Protein AF-Q09QP3-F1 (afdb_monomer_lite)

Radius of gyration: 13.79 Å; chains: 1; bounding box: 26×36×30 Å

Foldseek 3Di:
DDDDPPDDDDDADDDDPDDDDPQVVDVVSVPCPVVDDDDDDDPVDPVVVVVCCCRVVVVDPPD

InterPro domains:
  IPR001662 Elongation factor 1B gamma, C-terminal [PS50040] (1-63)
  IPR036433 Elongation factor EF1B gamma, C-terminal domain superfamily [G3DSA:3.30.70.1010] (1-63)
  IPR036433 Elongation factor EF1B gamma, C-terminal domain superfamily [SSF89942] (1-62)

Sequence (63 aa):
LFGEDNNSTISGIWVWRGHELAFTLSEDWQIDYESYSWKKLDPSSPETKKLVNEYLSWSGDFG

pLDDT: mean 90.37, std 5.26, range [62.88, 96.62]

Organism: Argiope aurantia (NCBI:txid156844)

Secondary structure (DSSP, 8-state):
-EEETTEEE-------SSSS-GGGG-G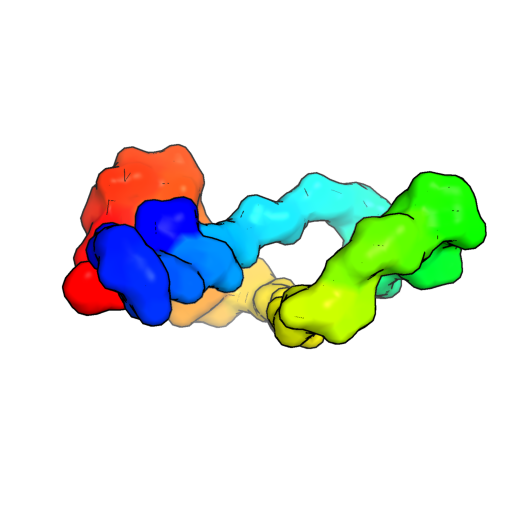GG-SSGGGS------TTSHHHHHHHHHHHHT-----

Structure (mmCIF, N/CA/C/O backbone):
data_AF-Q09QP3-F1
#
_entry.id   AF-Q09QP3-F1
#
loop_
_atom_site.group_PDB
_atom_site.id
_atom_site.type_symbol
_atom_site.label_atom_id
_atom_site.label_alt_id
_atom_site.label_comp_id
_atom_site.label_asym_id
_atom_site.label_entity_id
_atom_site.label_seq_id
_atom_site.pdbx_PDB_ins_code
_atom_site.Cartn_x
_atom_site.Cartn_y
_atom_site.Cartn_z
_atom_site.occupancy
_atom_site.B_iso_or_equiv
_atom_site.auth_seq_id
_atom_site.auth_comp_id
_atom_site.auth_asym_id
_atom_site.auth_atom_id
_atom_site.pdbx_PDB_model_num
ATOM 1 N N . LEU A 1 1 ? -4.465 11.824 -2.682 1.00 81.12 1 LEU A N 1
ATOM 2 C CA . LEU A 1 1 ? -3.595 13.012 -2.799 1.00 81.12 1 LEU A CA 1
ATOM 3 C C . LEU A 1 1 ? -4.082 13.991 -1.754 1.00 81.12 1 LEU A C 1
ATOM 5 O O . LEU A 1 1 ? -5.273 14.271 -1.737 1.00 81.12 1 LEU A O 1
ATOM 9 N N . PHE A 1 2 ? -3.195 14.415 -0.871 1.00 86.81 2 PHE A N 1
ATOM 10 C CA . PHE A 1 2 ? -3.485 15.272 0.273 1.00 86.81 2 PHE A CA 1
ATOM 11 C C . PHE A 1 2 ? -2.607 16.522 0.197 1.00 86.81 2 PHE A C 1
ATOM 13 O O . PHE A 1 2 ? -1.546 16.473 -0.428 1.00 86.81 2 PHE A O 1
ATOM 20 N N . GLY A 1 3 ? -3.022 17.610 0.844 1.00 87.44 3 GLY A N 1
ATOM 21 C CA . GLY A 1 3 ? -2.269 18.865 0.894 1.00 87.44 3 GLY A CA 1
ATOM 22 C C . GLY A 1 3 ? -2.648 19.870 -0.196 1.00 87.44 3 GLY A C 1
ATOM 23 O O . GLY A 1 3 ? -3.744 19.823 -0.756 1.00 87.44 3 GLY A O 1
ATOM 24 N N . GLU A 1 4 ? -1.734 20.796 -0.466 1.00 87.81 4 GLU A N 1
ATOM 25 C CA . GLU A 1 4 ? -1.934 21.968 -1.325 1.00 87.81 4 GLU A CA 1
ATOM 26 C C . GLU A 1 4 ? -0.813 22.106 -2.368 1.00 87.81 4 GLU A C 1
ATOM 28 O O . GLU A 1 4 ? 0.108 21.285 -2.431 1.00 87.81 4 GLU A O 1
ATOM 33 N N . ASP A 1 5 ? -0.899 23.123 -3.226 1.00 88.62 5 ASP A N 1
ATOM 34 C CA . ASP A 1 5 ? 0.104 23.352 -4.269 1.00 88.62 5 ASP A CA 1
ATOM 35 C C . ASP A 1 5 ? 1.511 23.538 -3.668 1.00 88.62 5 ASP A C 1
ATOM 37 O O . ASP A 1 5 ? 1.691 24.247 -2.680 1.00 88.62 5 ASP A O 1
ATOM 41 N N . ASN A 1 6 ? 2.516 22.886 -4.258 1.00 85.06 6 ASN A N 1
ATOM 42 C CA . ASN A 1 6 ? 3.901 22.792 -3.758 1.00 85.06 6 ASN A CA 1
ATOM 43 C C . ASN A 1 6 ? 4.093 22.123 -2.377 1.00 85.06 6 ASN A C 1
ATOM 45 O O . ASN A 1 6 ? 5.222 22.063 -1.889 1.00 85.06 6 ASN A O 1
ATOM 49 N N . ASN A 1 7 ? 3.040 21.574 -1.764 1.00 87.81 7 ASN A N 1
ATOM 50 C CA . ASN A 1 7 ? 3.111 20.823 -0.509 1.00 87.81 7 ASN A CA 1
ATOM 51 C C . ASN A 1 7 ? 2.045 19.717 -0.476 1.00 87.81 7 ASN A C 1
ATOM 53 O O . ASN A 1 7 ? 1.115 19.730 0.335 1.00 87.81 7 ASN A O 1
ATOM 57 N N . SER A 1 8 ? 2.160 18.770 -1.411 1.00 88.44 8 SER A N 1
ATOM 58 C CA . SER A 1 8 ? 1.223 17.654 -1.534 1.00 88.44 8 SER A CA 1
ATOM 59 C C . SER A 1 8 ? 1.878 16.320 -1.190 1.00 88.44 8 SER A C 1
ATOM 61 O O . SER A 1 8 ? 3.057 16.093 -1.457 1.00 88.44 8 SER A O 1
ATOM 63 N N . THR A 1 9 ? 1.097 15.429 -0.583 1.00 88.62 9 THR A N 1
ATOM 64 C CA . THR A 1 9 ? 1.517 14.073 -0.219 1.00 88.62 9 THR A CA 1
ATOM 65 C C . THR A 1 9 ? 0.591 13.045 -0.856 1.00 88.62 9 THR A C 1
ATOM 67 O O . THR A 1 9 ? -0.633 13.209 -0.912 1.00 88.62 9 THR A O 1
ATOM 70 N N . ILE A 1 10 ? 1.171 11.942 -1.325 1.00 90.38 10 ILE A N 1
ATOM 71 C CA . ILE A 1 10 ? 0.429 10.792 -1.835 1.00 90.38 10 ILE A CA 1
ATOM 72 C C . ILE A 1 10 ? 0.529 9.660 -0.818 1.00 90.38 10 ILE A C 1
ATOM 74 O O . ILE A 1 10 ? 1.611 9.171 -0.511 1.00 90.38 10 ILE A O 1
ATOM 78 N N . SER A 1 11 ? -0.624 9.216 -0.333 1.00 92.56 11 SER A N 1
ATOM 79 C CA . SER A 1 11 ? -0.780 7.987 0.438 1.00 92.56 11 SER A CA 1
ATOM 80 C C . SER A 1 11 ? -2.035 7.252 -0.030 1.00 92.56 11 SER A C 1
ATOM 82 O O . SER A 1 11 ? -2.955 7.854 -0.595 1.00 92.56 11 SER A O 1
ATOM 84 N N . GLY A 1 12 ? -2.062 5.936 0.168 1.00 92.69 12 GLY A N 1
ATOM 85 C CA . GLY A 1 12 ? -3.186 5.104 -0.241 1.00 92.69 12 GLY A CA 1
ATOM 86 C C . GLY A 1 12 ? -3.023 3.644 0.158 1.00 92.69 12 GLY A C 1
ATOM 87 O O . GLY A 1 12 ? -1.953 3.212 0.591 1.00 92.69 12 GLY A O 1
ATOM 88 N N . ILE A 1 13 ? -4.106 2.886 -0.007 1.00 93.94 13 ILE A N 1
ATOM 89 C CA . ILE A 1 13 ? -4.144 1.438 0.197 1.00 93.94 13 ILE A CA 1
ATO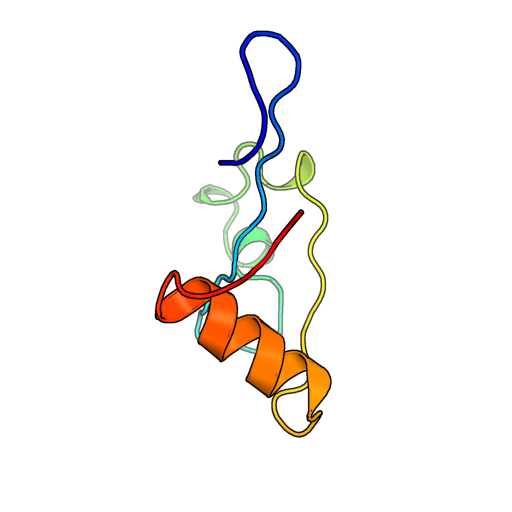M 90 C C . ILE A 1 13 ? -4.110 0.746 -1.159 1.00 93.94 13 ILE A C 1
ATOM 92 O O . ILE A 1 13 ? -4.880 1.077 -2.058 1.00 93.94 13 ILE A O 1
ATOM 96 N N . TRP A 1 14 ? -3.245 -0.255 -1.268 1.00 93.06 14 TRP A N 1
ATOM 97 C CA . TRP A 1 14 ? -3.122 -1.104 -2.442 1.00 93.06 14 TRP A CA 1
ATOM 98 C C . TRP A 1 14 ? -3.413 -2.554 -2.061 1.00 93.06 14 TRP A C 1
ATOM 100 O O . TRP A 1 14 ? -3.046 -3.002 -0.974 1.00 93.06 14 TRP A O 1
ATOM 110 N N . VAL A 1 15 ? -4.085 -3.286 -2.951 1.00 93.38 15 VAL A N 1
ATOM 111 C CA . VAL A 1 15 ? -4.480 -4.682 -2.727 1.00 93.38 15 VAL A CA 1
ATOM 112 C C . VAL A 1 15 ? -4.109 -5.510 -3.950 1.00 93.38 15 VAL A C 1
ATOM 114 O O . VAL A 1 15 ? -4.507 -5.194 -5.068 1.00 93.38 15 VAL A O 1
ATOM 117 N N . TRP A 1 16 ? -3.376 -6.597 -3.733 1.00 93.19 16 TRP A N 1
ATOM 118 C CA . TRP A 1 16 ? -3.022 -7.576 -4.760 1.00 93.19 16 TRP A CA 1
ATOM 119 C C . TRP A 1 16 ? -3.011 -8.989 -4.170 1.00 93.19 16 TRP A C 1
ATOM 121 O O . TRP A 1 16 ? -3.086 -9.186 -2.956 1.00 93.19 16 TRP A O 1
ATOM 131 N N . ARG A 1 17 ? -2.938 -10.001 -5.038 1.00 93.25 17 ARG A N 1
ATOM 132 C CA . ARG A 1 17 ? -2.836 -11.405 -4.626 1.00 93.25 17 ARG A CA 1
ATOM 133 C C . ARG A 1 17 ? -1.375 -11.752 -4.334 1.00 93.25 17 ARG A C 1
ATOM 135 O O . ARG A 1 17 ? -0.531 -11.574 -5.203 1.00 93.25 17 ARG A O 1
ATOM 142 N N . GLY A 1 18 ? -1.098 -12.321 -3.162 1.00 91.81 18 GLY A N 1
ATOM 143 C CA . GLY A 1 18 ? 0.243 -12.775 -2.775 1.00 91.81 18 GLY A CA 1
ATOM 144 C C . GLY A 1 18 ? 0.692 -12.197 -1.435 1.00 91.81 18 GLY A C 1
ATOM 145 O O . GLY A 1 18 ? -0.029 -11.420 -0.816 1.00 91.81 18 GLY A O 1
ATOM 146 N N . HIS A 1 19 ? 1.863 -12.628 -0.963 1.00 90.19 19 HIS A N 1
ATOM 147 C CA . HIS A 1 19 ? 2.433 -12.157 0.307 1.00 90.19 19 HIS A CA 1
ATOM 148 C C . HIS A 1 19 ? 3.532 -11.112 0.121 1.00 90.19 19 HIS A C 1
ATOM 150 O O . HIS A 1 19 ? 3.702 -10.287 1.022 1.00 90.19 19 HIS A O 1
ATOM 156 N N . GLU A 1 20 ? 4.223 -11.163 -1.016 1.00 90.69 20 GLU A N 1
ATOM 157 C CA . GLU A 1 20 ? 5.302 -10.255 -1.390 1.00 90.69 20 GLU A CA 1
ATOM 158 C C . GLU A 1 20 ? 4.762 -8.993 -2.065 1.00 90.69 20 GLU A C 1
ATOM 160 O O . GLU A 1 20 ? 3.612 -8.942 -2.518 1.00 90.69 20 GLU A O 1
ATOM 165 N N . LEU A 1 21 ? 5.601 -7.961 -2.119 1.00 91.62 21 LEU A N 1
ATOM 166 C CA . LEU A 1 21 ? 5.302 -6.724 -2.828 1.00 91.62 21 LEU A CA 1
ATOM 167 C C . LEU A 1 21 ? 5.163 -7.011 -4.329 1.00 91.62 21 LEU A C 1
ATOM 169 O O . LEU A 1 21 ? 6.079 -7.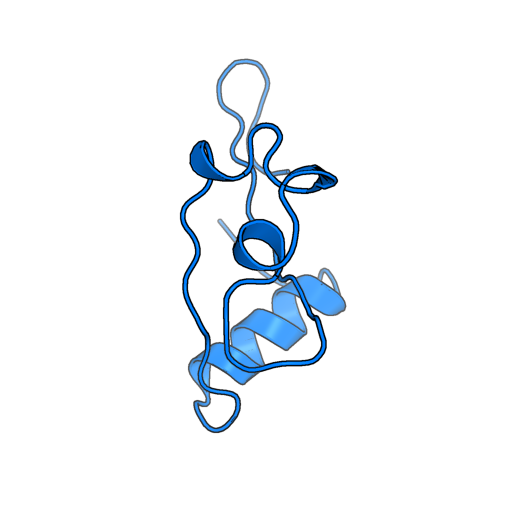549 -4.936 1.00 91.62 21 LEU A O 1
ATOM 173 N N . ALA A 1 22 ? 4.031 -6.646 -4.938 1.00 91.81 22 ALA A N 1
ATOM 174 C CA . ALA A 1 22 ? 3.756 -7.000 -6.333 1.00 91.81 22 ALA A CA 1
ATOM 175 C C . ALA A 1 22 ? 4.842 -6.509 -7.306 1.00 91.81 22 ALA A C 1
ATOM 177 O O . ALA A 1 22 ? 5.196 -7.228 -8.234 1.00 91.81 22 ALA A O 1
ATOM 178 N N . PHE A 1 23 ? 5.408 -5.324 -7.065 1.00 91.62 23 PHE A N 1
ATOM 179 C CA . PHE A 1 23 ? 6.412 -4.710 -7.938 1.00 91.62 23 PHE A CA 1
ATOM 180 C C . PHE A 1 23 ? 7.723 -5.501 -8.014 1.00 91.62 23 PHE A C 1
ATOM 182 O O . PHE A 1 23 ? 8.419 -5.422 -9.016 1.00 91.62 23 PHE A O 1
ATOM 189 N N . THR A 1 24 ? 8.048 -6.330 -7.017 1.00 88.62 24 THR A N 1
ATOM 190 C CA . THR A 1 24 ? 9.248 -7.183 -7.073 1.00 88.62 24 THR A CA 1
ATOM 191 C C . THR A 1 24 ? 9.018 -8.487 -7.842 1.00 88.62 24 THR A C 1
ATOM 193 O O . THR A 1 24 ? 9.968 -9.226 -8.086 1.00 88.62 24 THR A O 1
ATOM 196 N N . LEU A 1 25 ? 7.774 -8.782 -8.242 1.00 89.75 25 LEU A N 1
ATOM 197 C CA . LEU A 1 25 ? 7.410 -10.013 -8.952 1.00 89.75 25 LEU A CA 1
ATOM 198 C C . LEU A 1 25 ? 7.611 -9.927 -10.472 1.00 89.75 25 LEU A C 1
ATOM 200 O O . LEU A 1 25 ? 7.626 -10.964 -11.132 1.00 89.75 25 LEU A O 1
ATOM 204 N N . SER A 1 26 ? 7.732 -8.720 -11.030 1.00 89.81 26 SER A N 1
ATOM 205 C CA . SER A 1 26 ? 7.966 -8.485 -12.457 1.00 89.81 26 SER A CA 1
ATOM 206 C C . SER A 1 26 ? 8.779 -7.211 -12.655 1.00 89.81 26 SER A C 1
ATOM 208 O O . SER A 1 26 ? 8.445 -6.179 -12.077 1.00 89.81 26 SER A O 1
ATOM 210 N N . GLU A 1 27 ? 9.816 -7.261 -13.491 1.00 89.12 27 GLU A N 1
ATOM 211 C CA . GLU A 1 27 ? 10.629 -6.086 -13.843 1.00 89.12 27 GLU A CA 1
ATOM 212 C C . GLU A 1 27 ? 9.790 -4.993 -14.522 1.00 89.12 27 GLU A C 1
ATOM 214 O O . GLU A 1 27 ? 9.994 -3.808 -14.267 1.00 89.12 27 GLU A O 1
ATOM 219 N N . ASP A 1 28 ? 8.760 -5.387 -15.279 1.00 92.31 28 ASP A N 1
ATOM 220 C CA . ASP A 1 28 ? 7.852 -4.465 -15.973 1.00 92.31 28 ASP A CA 1
ATOM 221 C C . ASP A 1 28 ? 7.064 -3.547 -15.020 1.00 92.31 28 ASP A C 1
ATOM 223 O O . ASP A 1 28 ? 6.505 -2.537 -15.446 1.00 92.31 28 ASP A O 1
ATOM 227 N N . TRP A 1 29 ? 6.972 -3.894 -13.732 1.00 89.06 29 TRP A N 1
ATOM 228 C CA . TRP A 1 29 ? 6.202 -3.146 -12.731 1.00 89.06 29 TRP A CA 1
ATOM 229 C C . TRP A 1 29 ? 7.082 -2.312 -11.794 1.00 89.06 29 TRP A C 1
ATOM 231 O O . TRP A 1 29 ? 6.564 -1.685 -10.876 1.00 89.06 29 TRP A O 1
ATOM 241 N N . GLN A 1 30 ? 8.398 -2.274 -12.009 1.00 90.94 30 GLN A N 1
ATOM 242 C CA . GLN A 1 30 ? 9.344 -1.602 -11.108 1.00 90.94 30 GLN A CA 1
ATOM 243 C C . GLN A 1 30 ? 9.540 -0.110 -11.393 1.00 90.94 30 GLN A C 1
ATOM 245 O O . GLN A 1 30 ? 10.402 0.524 -10.790 1.00 90.94 30 GLN A O 1
ATOM 250 N N . ILE A 1 31 ? 8.743 0.480 -12.281 1.00 90.88 31 ILE A N 1
ATOM 251 C CA . ILE A 1 31 ? 8.839 1.910 -12.580 1.00 90.88 31 ILE A CA 1
ATOM 252 C C . ILE A 1 31 ? 8.371 2.709 -11.356 1.00 90.88 31 ILE A C 1
ATOM 254 O O . ILE A 1 31 ? 7.227 2.576 -10.923 1.00 90.88 31 ILE A O 1
ATOM 258 N N . ASP A 1 32 ? 9.272 3.520 -10.799 1.00 88.69 32 ASP A N 1
ATOM 259 C CA . ASP A 1 32 ? 9.063 4.510 -9.731 1.00 88.69 32 ASP A CA 1
ATOM 260 C C . ASP A 1 32 ? 8.450 4.007 -8.407 1.00 88.69 32 ASP A C 1
ATOM 262 O O . ASP A 1 32 ? 8.231 4.805 -7.490 1.00 88.69 32 ASP A O 1
ATOM 266 N N . TYR A 1 33 ? 8.209 2.701 -8.236 1.00 90.31 33 TYR A N 1
ATOM 267 C CA . TYR A 1 33 ? 7.634 2.161 -6.994 1.00 90.31 33 TYR A CA 1
ATOM 268 C C . TYR A 1 33 ? 8.539 2.423 -5.779 1.00 90.31 33 TYR A C 1
ATOM 270 O O . TYR A 1 33 ? 8.046 2.593 -4.666 1.00 90.31 33 TYR A O 1
ATOM 278 N N . GLU A 1 34 ? 9.853 2.508 -5.991 1.00 89.88 34 GLU A N 1
ATOM 279 C CA . GLU A 1 34 ? 10.857 2.815 -4.967 1.00 89.88 34 GLU A CA 1
ATOM 280 C C . GLU A 1 34 ? 10.737 4.229 -4.380 1.00 89.88 34 GLU A C 1
ATOM 282 O O . GLU A 1 34 ? 11.203 4.471 -3.268 1.00 89.88 34 GLU A O 1
ATOM 287 N N . SER A 1 35 ? 10.050 5.147 -5.071 1.00 92.00 35 SER A N 1
ATOM 288 C CA . SER A 1 35 ? 9.751 6.488 -4.549 1.00 92.00 35 SER A CA 1
ATOM 289 C C . SER A 1 35 ? 8.709 6.471 -3.420 1.00 92.00 35 SER A C 1
ATOM 291 O O . SER A 1 35 ? 8.482 7.494 -2.773 1.00 92.00 35 SER A O 1
ATOM 293 N N . TYR A 1 36 ? 8.071 5.324 -3.161 1.00 92.12 36 TYR A N 1
ATOM 294 C CA . TYR A 1 36 ? 7.040 5.154 -2.140 1.00 92.12 36 TYR A CA 1
ATOM 295 C C . TYR A 1 36 ? 7.494 4.209 -1.025 1.00 92.12 36 TYR A C 1
ATOM 297 O O . TYR A 1 36 ? 8.181 3.212 -1.242 1.00 92.12 36 TYR A O 1
ATOM 305 N N . SER A 1 37 ? 7.045 4.493 0.199 1.00 93.06 37 SER A N 1
ATOM 306 C CA . SER A 1 37 ? 7.230 3.588 1.336 1.00 93.06 37 SER A CA 1
ATOM 307 C C . SER A 1 37 ? 6.136 2.520 1.357 1.00 93.06 37 SER A C 1
ATOM 309 O O . SER A 1 37 ? 4.958 2.831 1.537 1.00 93.06 37 SER A O 1
ATOM 311 N N . TRP A 1 38 ? 6.526 1.252 1.231 1.00 93.62 38 TRP A N 1
ATOM 312 C CA . TRP A 1 38 ? 5.605 0.114 1.264 1.00 93.62 38 TRP A CA 1
ATOM 313 C C . TRP A 1 38 ? 5.606 -0.553 2.637 1.00 93.62 38 TRP A C 1
ATOM 315 O O . TRP A 1 38 ? 6.649 -0.955 3.151 1.00 93.62 38 TRP A O 1
ATOM 325 N N . LYS A 1 39 ? 4.420 -0.723 3.226 1.00 93.94 39 LYS A N 1
ATOM 326 C CA . LYS A 1 39 ? 4.230 -1.449 4.486 1.00 93.94 39 LYS A CA 1
ATOM 327 C C . LYS A 1 39 ? 3.133 -2.489 4.318 1.00 93.94 39 LYS A C 1
ATOM 329 O O . LYS A 1 39 ? 2.003 -2.156 3.972 1.00 93.94 39 LYS A O 1
ATOM 334 N N . LYS A 1 40 ? 3.452 -3.748 4.617 1.00 94.00 40 LYS A N 1
ATOM 335 C CA . LYS A 1 40 ? 2.447 -4.810 4.702 1.00 94.00 40 LYS A CA 1
ATOM 336 C C . LYS A 1 40 ? 1.580 -4.596 5.941 1.00 94.00 40 LYS A C 1
ATOM 338 O O . LYS A 1 40 ? 2.101 -4.429 7.043 1.00 94.00 40 LYS A O 1
ATOM 343 N N . LEU A 1 41 ? 0.267 -4.595 5.747 1.00 94.62 41 LEU A N 1
ATOM 344 C CA . LEU A 1 41 ? -0.708 -4.397 6.815 1.00 94.62 41 LEU A CA 1
ATOM 345 C C . LEU A 1 41 ? -1.237 -5.739 7.328 1.00 94.62 41 LEU A C 1
ATOM 347 O O . LEU A 1 41 ? -1.365 -6.697 6.565 1.00 94.62 41 LEU A O 1
ATOM 351 N N . ASP A 1 42 ? -1.551 -5.792 8.621 1.00 94.56 42 ASP A N 1
ATOM 352 C CA . ASP A 1 42 ? -2.159 -6.960 9.255 1.00 94.56 42 ASP A CA 1
ATOM 353 C C . ASP A 1 42 ? -3.692 -6.815 9.252 1.00 94.56 42 ASP A C 1
ATOM 355 O O . ASP A 1 42 ? -4.223 -5.988 10.003 1.00 94.56 42 ASP A O 1
ATOM 359 N N . PRO A 1 43 ? -4.430 -7.624 8.468 1.00 92.38 43 PRO A N 1
ATOM 360 C CA . PRO A 1 43 ? -5.886 -7.528 8.370 1.00 92.38 43 PRO A CA 1
ATOM 361 C C . PRO A 1 43 ? -6.614 -7.884 9.673 1.00 92.38 43 PRO A C 1
ATOM 363 O O . PRO A 1 43 ? -7.797 -7.566 9.823 1.00 92.38 43 PRO A O 1
ATOM 366 N N . SER A 1 44 ? -5.949 -8.550 10.621 1.00 94.25 44 SER A N 1
ATOM 367 C CA . SER A 1 44 ? -6.538 -8.862 11.922 1.00 94.25 44 SER A CA 1
ATOM 368 C C . SER A 1 44 ? -6.538 -7.653 12.864 1.00 94.25 44 SER A C 1
ATOM 370 O O . SER A 1 44 ? -7.433 -7.539 13.709 1.00 94.25 44 SER A O 1
ATOM 372 N N . SER A 1 45 ? -5.610 -6.710 12.663 1.00 96.62 45 SER A N 1
ATOM 373 C CA . SER A 1 45 ? -5.447 -5.540 13.524 1.00 96.62 45 SER A CA 1
ATOM 374 C C . SER A 1 45 ? -6.623 -4.548 13.403 1.00 96.62 45 SER A C 1
ATOM 376 O O . SER A 1 45 ? -7.074 -4.239 12.292 1.00 96.62 45 SER A O 1
ATOM 378 N N . PRO A 1 46 ? -7.129 -4.001 14.527 1.00 95.44 46 PRO A N 1
ATOM 379 C CA . PRO A 1 46 ? -8.173 -2.972 14.505 1.00 95.44 46 PRO A CA 1
ATOM 380 C C . PRO A 1 46 ? -7.758 -1.708 13.743 1.00 95.44 46 PRO A C 1
ATOM 382 O O . PRO A 1 46 ? -8.570 -1.123 13.030 1.00 95.44 46 PRO A O 1
ATOM 385 N N . GLU A 1 47 ? -6.486 -1.320 13.852 1.00 94.06 47 GLU A N 1
ATOM 386 C CA . GLU A 1 47 ? -5.923 -0.148 13.174 1.00 94.06 47 GLU A CA 1
ATOM 387 C C . GLU A 1 47 ? -5.976 -0.292 11.652 1.00 94.06 47 GLU A C 1
ATOM 389 O O . GLU A 1 47 ? -6.442 0.617 10.970 1.00 94.06 47 GLU A O 1
ATOM 394 N N . THR A 1 48 ? -5.587 -1.453 11.110 1.00 95.38 48 THR A N 1
ATOM 395 C CA . THR A 1 48 ? -5.664 -1.707 9.662 1.00 95.38 48 THR A CA 1
ATOM 396 C C . THR A 1 48 ? -7.106 -1.680 9.177 1.00 95.38 48 THR A C 1
ATOM 398 O O . THR A 1 48 ? -7.383 -1.115 8.125 1.00 95.38 48 THR A O 1
ATOM 40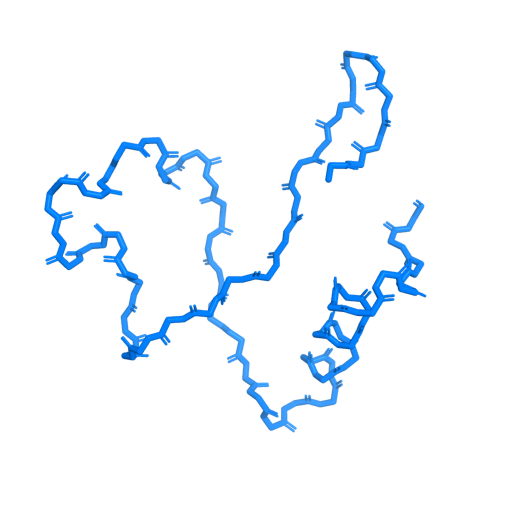1 N N . LYS A 1 49 ? -8.051 -2.244 9.941 1.00 94.56 49 LYS A N 1
ATOM 402 C CA . LYS A 1 49 ? -9.477 -2.203 9.579 1.00 94.56 49 LYS A CA 1
ATOM 403 C C . LYS A 1 49 ? -10.007 -0.775 9.518 1.00 94.56 49 LYS A C 1
ATOM 405 O O . LYS A 1 49 ? -10.721 -0.439 8.577 1.00 94.56 49 LYS A O 1
ATOM 410 N N . LYS A 1 50 ? -9.642 0.060 10.496 1.00 94.12 50 LYS A N 1
ATOM 411 C CA . LYS A 1 50 ? -9.980 1.487 10.498 1.00 94.12 50 LYS A CA 1
ATOM 412 C C . LYS A 1 50 ? -9.390 2.174 9.265 1.00 94.12 50 LYS A C 1
ATOM 414 O O . LYS A 1 50 ? -10.147 2.729 8.480 1.00 94.12 50 LYS A O 1
ATOM 419 N N . LEU A 1 51 ? -8.087 2.017 9.039 1.00 93.75 51 LEU A N 1
ATOM 420 C CA . LEU A 1 51 ? -7.368 2.615 7.915 1.00 93.75 51 LEU A CA 1
ATOM 421 C C . LEU A 1 51 ? -7.977 2.229 6.557 1.00 93.75 51 LEU A C 1
ATOM 423 O O . LEU A 1 51 ? -8.219 3.082 5.708 1.00 93.75 51 LEU A O 1
ATOM 427 N N . VAL A 1 52 ? -8.261 0.941 6.351 1.00 93.50 52 VAL A N 1
ATOM 428 C CA . VAL A 1 52 ? -8.881 0.431 5.119 1.00 93.50 52 VAL A CA 1
ATOM 429 C C . VAL A 1 52 ? -10.272 1.024 4.925 1.00 93.50 52 VAL A C 1
ATOM 431 O O . VAL A 1 52 ? -10.586 1.465 3.822 1.00 93.50 52 VAL A O 1
ATOM 434 N N . ASN A 1 53 ? -11.095 1.075 5.974 1.00 93.50 53 ASN A N 1
ATOM 435 C CA . ASN A 1 53 ? -12.417 1.690 5.883 1.00 93.50 53 ASN A CA 1
ATOM 436 C C . ASN A 1 53 ? -12.311 3.170 5.517 1.00 93.50 53 ASN A C 1
ATOM 438 O O . ASN A 1 53 ? -12.987 3.611 4.594 1.00 93.50 53 ASN A O 1
ATOM 442 N N . GLU A 1 54 ? -11.442 3.918 6.185 1.00 93.44 54 GLU A N 1
ATOM 443 C CA . GLU A 1 54 ? -11.222 5.345 5.949 1.00 93.44 54 GLU A CA 1
ATOM 444 C C . GLU A 1 54 ? -10.790 5.627 4.501 1.00 93.44 54 GLU A C 1
ATOM 446 O O . GLU A 1 54 ? -11.376 6.488 3.840 1.00 93.44 54 GLU A O 1
ATOM 451 N N . TYR A 1 55 ? -9.834 4.853 3.969 1.00 93.62 55 TYR A N 1
ATOM 452 C CA . TYR A 1 55 ? -9.338 5.027 2.598 1.00 93.62 55 TYR A CA 1
ATOM 453 C C . TYR A 1 55 ? -10.307 4.530 1.526 1.00 93.62 55 TYR A C 1
ATOM 455 O O . TYR A 1 55 ? -10.354 5.126 0.456 1.00 93.62 55 TYR A O 1
ATOM 463 N N . LEU A 1 56 ? -11.054 3.445 1.755 1.00 91.69 56 LEU A N 1
ATOM 464 C CA . LEU A 1 56 ? -11.948 2.882 0.732 1.00 91.69 56 LEU A CA 1
ATOM 465 C C . LEU A 1 56 ? -13.330 3.541 0.707 1.00 91.69 56 LEU A C 1
ATOM 467 O O . LEU A 1 56 ? -13.968 3.560 -0.341 1.00 91.69 56 LEU A O 1
ATOM 471 N N . SER A 1 57 ? -13.793 4.079 1.837 1.00 93.50 57 SER A N 1
ATOM 472 C CA . SER A 1 57 ? -15.060 4.823 1.913 1.00 93.50 57 SER A CA 1
ATOM 473 C C . SER A 1 57 ? -14.899 6.329 1.707 1.00 93.50 57 SER A C 1
ATOM 475 O O . SER A 1 57 ? -15.899 7.040 1.676 1.00 93.50 57 SER A O 1
ATOM 477 N N . TRP A 1 58 ? -13.656 6.813 1.608 1.00 85.81 58 TRP A N 1
ATOM 478 C CA . TRP A 1 58 ? -13.313 8.240 1.532 1.00 85.81 58 TRP A CA 1
ATOM 479 C C . TRP A 1 58 ? -13.862 9.067 2.707 1.00 85.81 58 TRP A C 1
ATOM 481 O O . TRP A 1 58 ? -14.048 10.273 2.585 1.00 85.81 58 TRP A O 1
ATOM 491 N N . SER A 1 59 ? -14.130 8.421 3.846 1.00 89.56 59 SER A N 1
ATOM 492 C CA . SER A 1 59 ? -14.634 9.060 5.072 1.00 89.56 59 SER A CA 1
ATOM 493 C C . SER A 1 59 ? -13.556 9.255 6.140 1.00 89.56 59 SER A C 1
ATOM 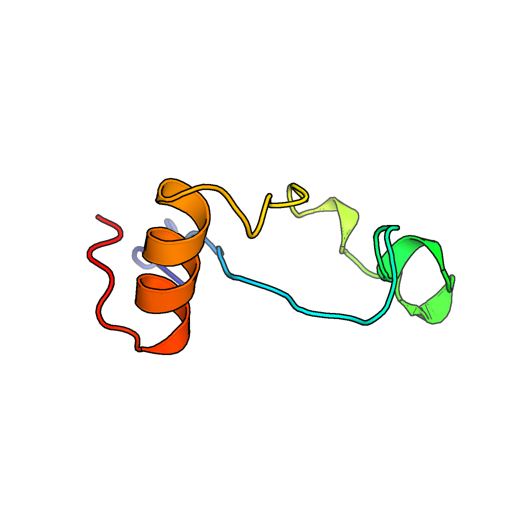495 O O . SER A 1 59 ? -13.860 9.648 7.264 1.00 89.56 59 SER A O 1
ATOM 497 N N . GLY A 1 60 ? -12.302 8.948 5.802 1.00 81.25 60 GLY A N 1
ATOM 498 C CA . GLY A 1 60 ? -11.169 9.142 6.692 1.00 81.25 60 GLY A CA 1
ATOM 499 C C . GLY A 1 60 ? -10.855 10.603 6.950 1.00 81.25 60 GLY A C 1
ATOM 500 O O . GLY A 1 60 ?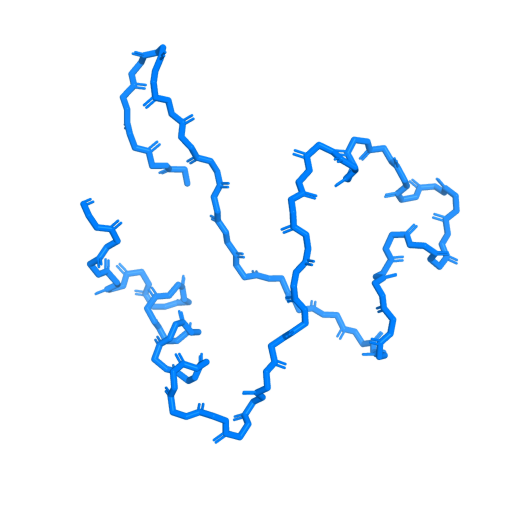 -10.808 11.406 6.022 1.00 81.25 60 GLY A O 1
ATOM 501 N N . ASP A 1 61 ? -10.579 10.905 8.214 1.00 76.56 61 ASP A N 1
ATOM 502 C CA . ASP A 1 61 ? -9.979 12.165 8.629 1.00 76.56 61 ASP A CA 1
ATOM 503 C C . ASP A 1 61 ? -8.457 11.980 8.662 1.00 76.56 61 ASP A C 1
ATOM 505 O O . ASP A 1 61 ? -7.890 11.440 9.615 1.00 76.56 61 ASP A O 1
ATOM 509 N N . PHE A 1 62 ? -7.813 12.313 7.545 1.00 78.00 62 PHE A N 1
ATOM 510 C CA . PHE A 1 62 ? -6.383 12.085 7.325 1.00 78.00 62 PHE A CA 1
ATOM 511 C C . PHE A 1 62 ? -5.507 13.295 7.689 1.00 78.00 62 PHE A C 1
ATOM 513 O O . PHE A 1 62 ? -4.308 13.274 7.398 1.00 78.00 62 PHE A O 1
ATOM 520 N N . GLY A 1 63 ? -6.084 14.287 8.378 1.00 62.88 63 GLY A N 1
ATOM 521 C CA . GLY A 1 63 ? -5.440 15.557 8.717 1.00 62.88 63 GLY A CA 1
ATOM 522 C C . GLY A 1 63 ? -5.900 16.710 7.840 1.00 62.88 63 GLY A C 1
ATOM 523 O O . GLY A 1 63 ? -6.095 16.496 6.621 1.00 62.88 63 GLY A O 1
#